Protein AF-A0A075G8W0-F1 (afdb_monomer_lite)

Sequence (77 aa):
MNVKEKNLKKLLTEITSLKRPTVSPLSEKGWYGVNTVIPKSEFHKLVPKLRKLAQGLVVHEPRQILELEEIKRDEEN

Organism: NCBI:txid1456002

InterPro domains:
  IPR011322 Nitrogen regulatory PII-like, alpha/beta [SSF54913] (1-63)
  IPR013115 Histidine biosynthesis HisG, C-terminal [PF08029] (1-59)
  IPR013115 Histidine biosynthesis HisG, C-terminal [TIGR03455] (1-65)
  IPR015867 Nitrogen regulatory protein PII/ATP phosphoribosyltransferase, C-terminal [G3DSA:3.30.70.120] (1-66)

Radius of gyration: 14.98 Å; chains: 1; bounding box: 45×25×31 Å

Structure (mmCIF, N/CA/C/O backbone):
data_AF-A0A075G8W0-F1
#
_entry.id   AF-A0A075G8W0-F1
#
loop_
_atom_site.group_PDB
_atom_site.id
_atom_site.type_symbol
_atom_site.label_atom_id
_atom_site.label_alt_id
_atom_site.label_comp_id
_atom_site.label_asym_id
_atom_site.label_entity_id
_atom_site.label_seq_id
_atom_site.pdbx_PDB_ins_code
_atom_site.Cartn_x
_atom_site.Cartn_y
_atom_site.Cartn_z
_atom_site.occupancy
_atom_site.B_iso_or_equiv
_atom_site.auth_seq_id
_atom_site.auth_comp_id
_atom_site.auth_asym_id
_atom_site.auth_atom_id
_atom_site.pdbx_PDB_model_num
ATOM 1 N N . MET A 1 1 ? -2.269 4.381 -1.690 1.00 95.00 1 MET A N 1
ATOM 2 C CA . MET A 1 1 ? -3.597 4.099 -1.090 1.00 95.00 1 MET A CA 1
ATOM 3 C C . MET A 1 1 ? -3.556 4.430 0.392 1.00 95.00 1 MET A C 1
ATOM 5 O O . MET A 1 1 ? -2.484 4.333 0.976 1.00 95.00 1 MET A O 1
ATOM 9 N N . ASN A 1 2 ? -4.689 4.776 0.998 1.00 97.56 2 ASN A N 1
ATOM 10 C CA . ASN A 1 2 ? -4.779 5.174 2.406 1.00 97.56 2 ASN A CA 1
ATOM 11 C C . ASN A 1 2 ? -5.444 4.074 3.237 1.00 97.56 2 ASN A C 1
ATOM 13 O O . ASN A 1 2 ? -6.402 3.442 2.792 1.00 97.56 2 ASN A O 1
ATOM 17 N N . VAL A 1 3 ? -4.937 3.825 4.441 1.00 97.25 3 VAL A N 1
ATOM 18 C CA . VAL A 1 3 ? -5.279 2.643 5.240 1.00 97.25 3 VAL A CA 1
ATOM 19 C C . VAL A 1 3 ? -5.372 3.034 6.709 1.00 97.25 3 VAL A C 1
ATOM 21 O O . VAL A 1 3 ? -4.470 3.681 7.235 1.00 97.25 3 VAL A O 1
ATOM 24 N N . LYS A 1 4 ? -6.445 2.620 7.390 1.00 97.81 4 LYS A N 1
ATOM 25 C CA . LYS A 1 4 ? -6.540 2.752 8.852 1.00 97.81 4 LYS A CA 1
ATOM 26 C C . LYS A 1 4 ? -5.563 1.793 9.522 1.00 97.81 4 LYS A C 1
ATOM 28 O O . LYS A 1 4 ? -5.465 0.641 9.105 1.00 97.81 4 LYS A O 1
ATOM 33 N N . GLU A 1 5 ? -4.944 2.212 10.615 1.00 97.38 5 GLU A N 1
ATOM 34 C CA . GLU A 1 5 ? -3.973 1.428 11.390 1.00 97.38 5 GLU A CA 1
ATOM 35 C C . GLU A 1 5 ? -4.454 -0.002 11.683 1.00 97.38 5 GLU A C 1
ATOM 37 O O . GLU A 1 5 ? -3.756 -0.974 11.399 1.00 97.38 5 GLU A O 1
ATOM 42 N N . LYS A 1 6 ? -5.715 -0.153 12.114 1.00 97.25 6 LYS A N 1
ATOM 43 C CA . LYS A 1 6 ? -6.339 -1.460 12.392 1.00 97.25 6 LYS A CA 1
ATOM 44 C C . LYS A 1 6 ? -6.356 -2.435 11.204 1.00 97.25 6 LYS A C 1
ATOM 46 O O . LYS A 1 6 ? -6.422 -3.644 11.402 1.00 97.25 6 LYS A O 1
ATOM 51 N N . ASN A 1 7 ? -6.326 -1.922 9.973 1.00 96.62 7 ASN A N 1
ATOM 52 C CA . ASN A 1 7 ? -6.344 -2.717 8.745 1.00 96.62 7 ASN A CA 1
ATOM 53 C C . ASN A 1 7 ? -4.938 -2.952 8.180 1.00 96.62 7 ASN A C 1
ATOM 55 O O . ASN A 1 7 ? -4.786 -3.804 7.305 1.00 96.62 7 ASN A O 1
ATOM 59 N N . LEU A 1 8 ? -3.923 -2.222 8.657 1.00 94.19 8 LEU A N 1
ATOM 60 C CA . LEU A 1 8 ? -2.588 -2.195 8.062 1.00 94.19 8 LEU A CA 1
ATOM 61 C C . LEU A 1 8 ? -1.950 -3.584 8.037 1.00 94.19 8 LEU A C 1
ATOM 63 O O . LEU A 1 8 ? -1.544 -4.048 6.978 1.00 94.19 8 LEU A O 1
ATOM 67 N N . LYS A 1 9 ? -1.943 -4.295 9.171 1.00 92.56 9 LYS A N 1
ATOM 68 C CA . LYS A 1 9 ? -1.360 -5.644 9.251 1.00 92.56 9 LYS A CA 1
ATOM 69 C C . LYS A 1 9 ? -2.011 -6.607 8.256 1.00 92.56 9 LYS A C 1
ATOM 71 O O . LYS A 1 9 ? -1.310 -7.293 7.523 1.00 92.56 9 LYS A O 1
ATOM 76 N N . LYS A 1 10 ? -3.348 -6.614 8.194 1.00 93.50 10 LYS A N 1
ATOM 77 C CA . LYS A 1 10 ? -4.105 -7.472 7.273 1.00 93.50 10 LYS A CA 1
ATOM 78 C C . LYS A 1 10 ? -3.816 -7.124 5.814 1.00 93.50 10 LYS A C 1
ATOM 80 O O . LYS A 1 10 ? -3.616 -8.024 5.010 1.00 93.50 10 LYS A O 1
ATOM 85 N N . LEU A 1 11 ? -3.767 -5.835 5.483 1.00 92.12 11 LEU A N 1
ATOM 86 C CA . LEU A 1 11 ? -3.424 -5.382 4.139 1.00 92.12 11 LEU A CA 1
ATOM 87 C C . LEU A 1 11 ? -2.030 -5.865 3.730 1.00 92.12 11 LEU A C 1
ATOM 89 O O . LEU A 1 11 ? -1.890 -6.439 2.657 1.00 92.12 11 LEU A O 1
ATOM 93 N N . LEU A 1 12 ? -1.027 -5.667 4.591 1.00 89.88 12 LEU A N 1
ATOM 94 C CA . LEU A 1 12 ? 0.360 -6.054 4.322 1.00 89.88 12 LEU A CA 1
ATOM 95 C C . LEU A 1 12 ? 0.507 -7.564 4.080 1.00 89.88 12 LEU A C 1
ATOM 97 O O . LEU A 1 12 ? 1.306 -7.965 3.242 1.00 89.88 12 LEU A O 1
ATOM 101 N N . THR A 1 13 ? -0.287 -8.400 4.756 1.00 88.62 13 THR A N 1
ATOM 102 C CA . THR A 1 13 ? -0.317 -9.852 4.512 1.00 88.62 13 THR A CA 1
ATOM 103 C C . THR A 1 13 ? -0.950 -10.215 3.162 1.00 88.62 13 THR A C 1
ATOM 105 O O . THR A 1 13 ? -0.519 -11.165 2.515 1.00 88.62 13 THR A O 1
ATOM 108 N N . GLU A 1 14 ? -1.957 -9.467 2.712 1.00 86.12 14 GLU A N 1
ATOM 109 C CA . GLU A 1 14 ? -2.685 -9.745 1.463 1.00 86.12 14 GLU A CA 1
ATOM 110 C C . GLU A 1 14 ? -1.941 -9.268 0.205 1.00 86.12 14 GLU A C 1
ATOM 112 O O . GLU A 1 14 ? -2.206 -9.780 -0.880 1.00 86.12 14 GLU A O 1
ATOM 117 N N . ILE A 1 15 ? -1.026 -8.300 0.336 1.00 82.12 15 ILE A N 1
ATOM 118 C CA . ILE A 1 15 ? -0.230 -7.729 -0.772 1.00 82.12 15 ILE A CA 1
ATOM 119 C C . ILE A 1 15 ? 1.182 -8.337 -0.878 1.00 82.12 15 ILE A C 1
ATOM 121 O O . ILE A 1 15 ? 2.074 -7.743 -1.474 1.00 82.12 15 ILE A O 1
ATOM 125 N N . THR A 1 16 ? 1.394 -9.507 -0.274 1.00 62.56 16 THR A N 1
ATOM 126 C CA . THR A 1 16 ? 2.694 -10.170 -0.047 1.00 62.56 16 THR A CA 1
ATOM 127 C C . THR A 1 16 ? 3.514 -10.510 -1.295 1.00 62.56 16 THR A C 1
ATOM 129 O O . THR A 1 16 ? 4.668 -10.903 -1.151 1.00 62.56 16 THR A O 1
ATOM 132 N N . SER A 1 17 ? 2.977 -10.361 -2.504 1.00 55.50 17 SER A N 1
ATOM 133 C CA . SER A 1 17 ? 3.629 -10.791 -3.746 1.00 55.50 17 SER A CA 1
ATOM 134 C C . SER A 1 17 ? 4.773 -9.885 -4.223 1.00 55.50 17 SER A C 1
ATOM 136 O O . SER A 1 17 ? 5.354 -10.153 -5.274 1.00 55.50 17 SER A O 1
ATOM 138 N N . LEU A 1 18 ? 5.082 -8.782 -3.523 1.00 55.09 18 LEU A N 1
ATOM 139 C CA . LEU A 1 18 ? 5.824 -7.661 -4.111 1.00 55.09 18 LEU A CA 1
ATOM 140 C C . LEU A 1 18 ? 6.844 -7.020 -3.185 1.00 55.09 18 LEU A C 1
ATOM 142 O O . LEU A 1 18 ? 6.752 -7.116 -1.961 1.00 55.09 18 LEU A O 1
ATOM 146 N N . LYS A 1 19 ? 7.811 -6.325 -3.802 1.00 65.00 19 LYS A N 1
ATOM 147 C CA . LYS A 1 19 ? 8.830 -5.524 -3.118 1.00 65.00 19 LYS A CA 1
ATOM 148 C C . LYS A 1 19 ? 8.223 -4.749 -1.949 1.00 65.00 19 LYS A C 1
ATOM 150 O O . LYS A 1 19 ? 7.146 -4.163 -2.075 1.00 65.00 19 LYS A O 1
ATOM 155 N N . ARG A 1 20 ? 8.938 -4.780 -0.817 1.00 75.50 20 ARG A N 1
ATOM 156 C CA . ARG A 1 20 ? 8.499 -4.271 0.492 1.00 75.50 20 ARG A CA 1
ATOM 157 C C . ARG A 1 20 ? 7.739 -2.944 0.322 1.00 75.50 20 ARG A C 1
ATOM 159 O O . ARG A 1 20 ? 8.349 -1.971 -0.120 1.00 75.50 20 ARG A O 1
ATOM 166 N N . PRO A 1 21 ? 6.433 -2.894 0.634 1.00 89.88 21 PRO A N 1
ATOM 167 C CA . PRO A 1 21 ? 5.629 -1.700 0.414 1.00 89.88 21 PRO A CA 1
ATOM 168 C C . PRO A 1 21 ? 6.176 -0.535 1.240 1.00 89.88 21 PRO A C 1
ATOM 170 O O . PRO A 1 21 ? 6.566 -0.708 2.397 1.00 89.88 21 PRO A O 1
ATOM 173 N N . THR A 1 22 ? 6.160 0.667 0.671 1.00 92.06 22 THR A N 1
ATOM 174 C CA . THR A 1 22 ? 6.418 1.886 1.438 1.00 92.06 22 THR A CA 1
ATOM 175 C C . THR A 1 22 ? 5.206 2.164 2.312 1.00 92.06 22 THR A C 1
ATOM 177 O O . THR A 1 22 ? 4.082 2.250 1.812 1.00 92.06 22 THR A O 1
ATOM 180 N N . VAL A 1 23 ? 5.435 2.308 3.614 1.00 94.94 23 VAL A N 1
ATOM 181 C CA . VAL A 1 23 ? 4.404 2.639 4.599 1.00 94.94 23 VAL A CA 1
ATOM 182 C C . VAL A 1 23 ? 4.802 3.938 5.282 1.00 94.94 23 VAL A C 1
ATOM 184 O O . VAL A 1 23 ? 5.892 4.035 5.843 1.00 94.94 23 VAL A O 1
ATOM 187 N N . SER A 1 24 ? 3.925 4.936 5.238 1.00 96.56 24 SER A N 1
ATOM 188 C CA . SER A 1 24 ? 4.181 6.258 5.814 1.00 96.56 24 SER A CA 1
ATOM 189 C C . SER A 1 24 ? 2.976 6.732 6.626 1.00 96.56 24 SER A C 1
ATOM 191 O O . SER A 1 24 ? 1.846 6.562 6.164 1.00 96.56 24 SER A O 1
ATOM 193 N N . PRO A 1 25 ? 3.169 7.311 7.824 1.00 97.38 25 PRO A N 1
ATOM 194 C CA . PRO A 1 25 ? 2.070 7.908 8.577 1.00 97.38 25 PRO A CA 1
ATOM 195 C C . PRO A 1 25 ? 1.490 9.103 7.808 1.00 97.38 25 PRO A C 1
ATOM 197 O O . PRO A 1 25 ? 2.227 9.845 7.158 1.00 97.38 25 PRO A O 1
ATOM 200 N N . LEU A 1 26 ? 0.170 9.279 7.866 1.00 97.25 26 LEU A N 1
ATOM 201 C CA . LEU A 1 26 ? -0.512 10.447 7.301 1.00 97.25 26 LEU A CA 1
ATOM 202 C C . LEU A 1 26 ? -0.718 11.530 8.367 1.00 97.25 26 LEU A C 1
ATOM 204 O O . LEU A 1 26 ? -0.489 11.310 9.555 1.00 97.25 26 LEU A O 1
ATOM 208 N N . SER A 1 27 ? -1.162 12.709 7.928 1.00 96.88 27 SER A N 1
ATOM 209 C CA . SER A 1 27 ? -1.479 13.838 8.812 1.00 96.88 27 SER A CA 1
ATOM 210 C C . SER A 1 27 ? -2.576 13.501 9.825 1.00 96.88 27 SER A C 1
ATOM 212 O O . SER A 1 27 ? -2.521 13.942 10.971 1.00 96.88 27 SER A O 1
ATOM 214 N N . GLU A 1 28 ? -3.562 12.700 9.420 1.00 96.62 28 GLU A N 1
ATOM 215 C CA . GLU A 1 28 ? -4.584 12.187 10.324 1.00 96.62 28 GLU A CA 1
ATOM 216 C C . GLU A 1 28 ? -4.036 11.006 11.135 1.00 96.62 28 GLU A C 1
ATOM 218 O O . GLU A 1 28 ? -3.607 9.985 10.590 1.00 96.62 28 GLU A O 1
ATOM 223 N N . LYS A 1 29 ? -4.073 11.131 12.466 1.00 96.94 29 LYS A N 1
ATOM 224 C CA . LYS A 1 29 ? -3.591 10.091 13.379 1.00 96.94 29 LYS A CA 1
ATOM 225 C C . LYS A 1 29 ? -4.341 8.773 13.154 1.00 96.94 29 LYS A C 1
ATOM 227 O O . LYS A 1 29 ? -5.564 8.749 13.038 1.00 96.94 29 LYS A O 1
ATOM 232 N N . GLY A 1 30 ? -3.602 7.664 13.148 1.00 97.12 30 GLY A N 1
ATOM 233 C CA . GLY A 1 30 ? -4.159 6.326 12.924 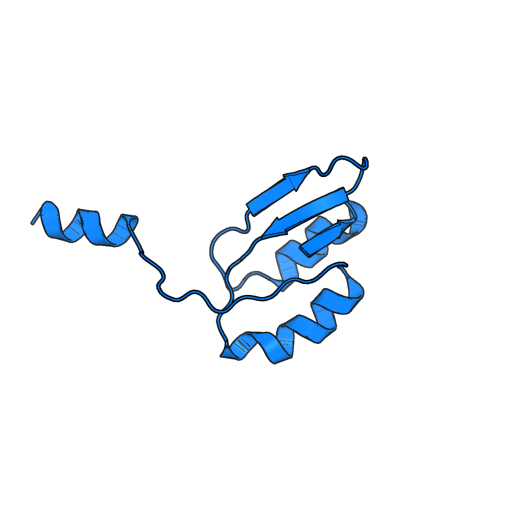1.00 97.12 30 GLY A CA 1
ATOM 234 C C . GLY A 1 30 ? -4.396 5.993 11.447 1.00 97.12 30 GLY A C 1
ATOM 235 O O . GLY A 1 30 ? -5.038 4.982 11.144 1.00 97.12 30 GLY A O 1
ATOM 236 N N . TRP A 1 31 ? -3.877 6.810 10.527 1.00 98.00 31 TRP A N 1
ATOM 237 C CA . TRP A 1 31 ? -3.893 6.545 9.095 1.00 98.00 31 TRP A CA 1
ATOM 238 C C . TRP A 1 31 ? -2.494 6.460 8.501 1.00 98.00 31 TRP A C 1
ATOM 240 O O . TRP A 1 31 ? -1.568 7.165 8.898 1.00 98.00 31 TRP A O 1
ATOM 250 N N . TYR A 1 32 ? -2.379 5.599 7.495 1.00 98.06 32 TYR A N 1
ATOM 251 C CA . TYR A 1 32 ? -1.141 5.314 6.793 1.00 98.06 32 TYR A CA 1
ATOM 252 C C . TYR A 1 32 ? -1.351 5.377 5.286 1.00 98.06 32 TYR A C 1
ATOM 254 O O . TYR A 1 32 ? -2.339 4.863 4.754 1.00 98.06 32 TYR A O 1
ATOM 262 N N . GLY A 1 33 ? -0.392 5.983 4.598 1.00 97.19 33 GLY A N 1
ATOM 263 C CA . GLY A 1 33 ? -0.205 5.854 3.167 1.00 97.19 33 GLY A 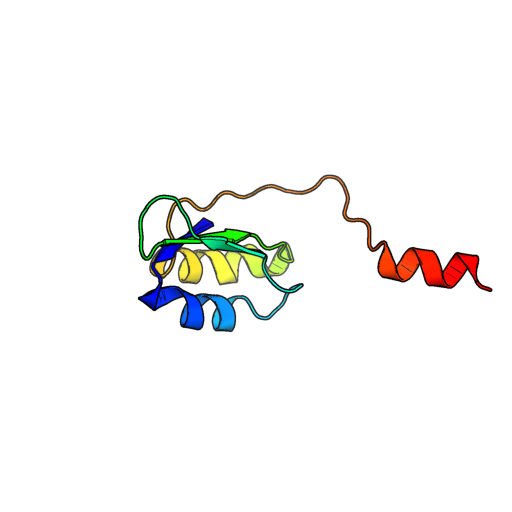CA 1
ATOM 264 C C . GLY A 1 33 ? 0.592 4.588 2.891 1.00 97.19 33 GLY A C 1
ATOM 265 O O . GLY A 1 33 ? 1.655 4.377 3.472 1.00 97.19 33 GLY A O 1
ATOM 266 N N . VAL A 1 34 ? 0.070 3.745 2.008 1.00 94.81 34 VAL A N 1
ATOM 267 C CA . VAL A 1 34 ? 0.754 2.552 1.507 1.00 94.81 34 VAL A CA 1
ATOM 268 C C . VAL A 1 34 ? 0.962 2.707 0.008 1.00 94.81 34 VAL A C 1
ATOM 270 O O . VAL A 1 34 ? 0.002 2.943 -0.739 1.00 94.81 34 VAL A O 1
ATOM 273 N N . ASN A 1 35 ? 2.213 2.573 -0.424 1.00 92.94 35 ASN A N 1
ATOM 274 C CA . ASN A 1 35 ? 2.601 2.549 -1.827 1.00 92.94 35 ASN A CA 1
ATOM 275 C C . ASN A 1 35 ? 3.327 1.239 -2.148 1.00 92.94 35 ASN A C 1
ATOM 277 O O . ASN A 1 35 ? 4.169 0.778 -1.381 1.00 92.94 35 ASN A O 1
ATOM 281 N N . THR A 1 36 ? 2.973 0.622 -3.269 1.00 90.38 36 THR A N 1
ATOM 282 C CA . THR A 1 36 ? 3.550 -0.646 -3.718 1.00 90.38 36 THR A CA 1
ATOM 283 C C . THR A 1 36 ? 3.385 -0.770 -5.229 1.00 90.38 36 THR A C 1
ATOM 285 O O . THR A 1 36 ? 2.477 -0.173 -5.809 1.00 90.38 36 THR A O 1
ATOM 288 N N . VAL A 1 37 ? 4.264 -1.541 -5.859 1.00 88.88 37 VAL A N 1
ATOM 289 C CA . VAL A 1 37 ? 4.198 -1.882 -7.282 1.00 88.88 37 VAL A CA 1
ATOM 290 C C . VAL A 1 37 ? 3.732 -3.318 -7.372 1.00 88.88 37 VAL A C 1
ATOM 292 O O . VAL A 1 37 ? 4.303 -4.147 -6.677 1.00 88.88 37 VAL A O 1
ATOM 295 N N . ILE A 1 38 ? 2.722 -3.600 -8.203 1.00 87.62 38 ILE A N 1
ATOM 296 C CA . ILE A 1 38 ? 2.124 -4.934 -8.347 1.00 87.62 38 ILE A CA 1
ATOM 297 C C . ILE A 1 38 ? 2.267 -5.491 -9.769 1.00 87.62 38 ILE A C 1
ATOM 299 O O . ILE A 1 38 ? 2.288 -4.694 -10.712 1.00 87.62 38 ILE A O 1
ATOM 303 N N . PRO A 1 39 ? 2.290 -6.824 -9.984 1.00 88.56 39 PRO A N 1
ATOM 304 C CA . PRO A 1 39 ? 2.200 -7.380 -11.321 1.00 88.56 39 PRO A CA 1
ATOM 305 C C . PRO A 1 39 ? 0.794 -7.116 -11.859 1.00 88.56 39 PRO A C 1
ATOM 307 O O . PRO A 1 39 ? -0.210 -7.307 -11.163 1.00 88.56 39 PRO A O 1
AT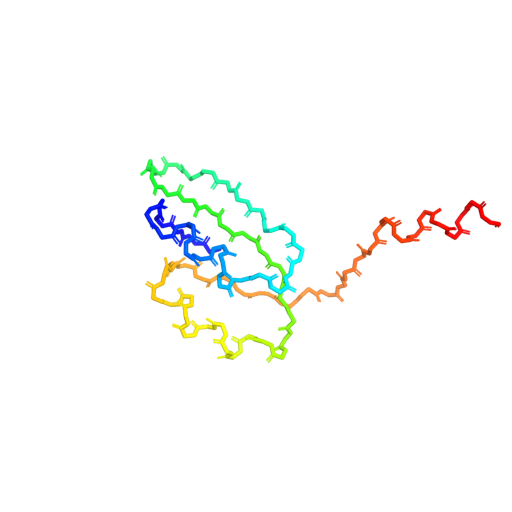OM 310 N N . LYS A 1 40 ? 0.698 -6.726 -13.132 1.00 88.69 40 LYS A N 1
ATOM 311 C CA . LYS A 1 40 ? -0.588 -6.433 -13.786 1.00 88.69 40 LYS A CA 1
ATOM 312 C C . LYS A 1 40 ? -1.557 -7.622 -13.732 1.00 88.69 40 LYS A C 1
ATOM 314 O O . LYS A 1 40 ? -2.759 -7.430 -13.571 1.00 88.69 40 LYS A O 1
ATOM 319 N N . SER A 1 41 ? -1.033 -8.847 -13.787 1.00 90.31 41 SER A N 1
ATOM 320 C CA . SER A 1 41 ? -1.797 -10.099 -13.690 1.00 90.31 41 SER A CA 1
ATOM 321 C C . SER A 1 41 ? -2.502 -10.299 -12.340 1.00 90.31 41 SER A C 1
ATOM 323 O O . SER A 1 41 ? -3.507 -11.010 -12.268 1.00 90.31 41 SER A O 1
ATOM 325 N N . GLU A 1 42 ? -2.021 -9.666 -11.269 1.00 89.06 42 GLU A N 1
ATOM 326 C CA . GLU A 1 42 ? -2.611 -9.773 -9.933 1.00 89.06 42 GLU A CA 1
ATOM 327 C C . GLU A 1 42 ? -3.603 -8.653 -9.616 1.00 89.06 42 GLU A C 1
ATOM 329 O O . GLU A 1 42 ? -4.408 -8.789 -8.691 1.00 89.06 42 GLU A O 1
ATOM 334 N N . PHE A 1 43 ? -3.607 -7.572 -10.403 1.00 89.88 43 PHE A N 1
ATOM 335 C CA . PHE A 1 43 ? -4.432 -6.389 -10.153 1.00 89.88 43 PHE A CA 1
ATOM 336 C C . PHE A 1 43 ? -5.909 -6.735 -9.942 1.00 89.88 43 PHE A C 1
ATOM 338 O O . PHE A 1 43 ? -6.491 -6.394 -8.911 1.00 89.88 43 PHE A O 1
ATOM 345 N N . HIS A 1 44 ? -6.505 -7.494 -10.864 1.00 90.69 44 HIS A N 1
ATOM 346 C CA . HIS A 1 44 ? -7.919 -7.872 -10.787 1.00 90.69 44 HIS A CA 1
ATOM 347 C C . HIS A 1 44 ? -8.252 -8.724 -9.552 1.00 90.69 44 HIS A C 1
ATOM 349 O O . HIS A 1 44 ? -9.367 -8.645 -9.037 1.00 90.69 44 HIS A O 1
ATOM 355 N N . LYS A 1 45 ? -7.288 -9.504 -9.043 1.00 90.12 45 LYS A N 1
ATOM 356 C CA . LYS A 1 45 ? -7.451 -10.328 -7.835 1.00 90.12 45 LYS A CA 1
ATOM 357 C C . LYS A 1 45 ? -7.341 -9.489 -6.560 1.00 90.12 45 LYS A C 1
ATOM 359 O O . LYS A 1 45 ? -8.039 -9.756 -5.581 1.00 90.12 45 LYS A O 1
ATOM 364 N N . LEU A 1 46 ? -6.478 -8.473 -6.567 1.00 90.19 46 LEU A N 1
ATOM 365 C CA . LEU A 1 46 ? -6.202 -7.628 -5.406 1.00 90.19 46 LEU A CA 1
ATOM 366 C C . LEU A 1 46 ? -7.249 -6.531 -5.208 1.00 90.19 46 LEU A C 1
ATOM 368 O O . LEU A 1 46 ? -7.672 -6.305 -4.074 1.00 90.19 46 LEU A O 1
ATOM 372 N N . VAL A 1 47 ? -7.724 -5.881 -6.276 1.00 91.38 47 VAL A N 1
ATOM 373 C CA . VAL A 1 47 ? -8.656 -4.738 -6.185 1.00 91.38 47 VAL A CA 1
ATOM 374 C C . VAL A 1 47 ? -9.866 -5.008 -5.273 1.00 91.38 47 VAL A C 1
ATOM 376 O O . VAL A 1 47 ? -10.130 -4.177 -4.398 1.00 91.38 47 VAL A O 1
ATOM 379 N N . PRO A 1 48 ? -10.583 -6.148 -5.369 1.00 92.94 48 PRO A N 1
ATOM 380 C CA . PRO A 1 48 ? -11.711 -6.430 -4.478 1.00 92.94 48 PRO A CA 1
ATOM 381 C C . PRO A 1 48 ? -11.326 -6.507 -2.995 1.00 92.94 48 PRO A C 1
ATOM 383 O O . PRO A 1 48 ? -12.106 -6.093 -2.136 1.00 92.94 48 PRO A O 1
ATOM 386 N N . LYS A 1 49 ? -10.129 -7.019 -2.678 1.00 91.81 49 LYS A N 1
ATOM 387 C CA . LYS A 1 49 ? -9.608 -7.092 -1.306 1.00 91.81 49 LYS A CA 1
ATOM 388 C C . LYS A 1 49 ? -9.210 -5.706 -0.803 1.00 91.81 49 LYS A C 1
ATOM 390 O O . LYS A 1 49 ? -9.619 -5.308 0.286 1.00 91.81 49 LYS A O 1
ATOM 395 N N . LEU A 1 50 ? -8.487 -4.947 -1.630 1.00 92.31 50 LEU A N 1
ATOM 396 C CA . LEU A 1 50 ? -8.032 -3.591 -1.315 1.00 92.31 50 LEU A CA 1
ATOM 397 C C . LEU A 1 50 ? -9.212 -2.659 -1.022 1.00 92.31 50 LEU A C 1
ATOM 399 O O . LEU A 1 50 ? -9.178 -1.937 -0.030 1.00 92.31 50 LEU A O 1
ATOM 403 N N . ARG A 1 51 ? -10.303 -2.744 -1.796 1.00 92.12 51 ARG A N 1
ATOM 404 C CA . ARG A 1 51 ? -11.526 -1.946 -1.580 1.00 92.12 51 ARG A CA 1
ATOM 405 C C . ARG A 1 51 ? -12.177 -2.143 -0.206 1.00 92.12 51 ARG A C 1
ATOM 407 O O . ARG A 1 51 ? -12.908 -1.266 0.238 1.00 92.12 51 ARG A O 1
ATOM 414 N N . LYS A 1 52 ? -11.944 -3.280 0.460 1.00 94.56 52 LYS A N 1
ATOM 415 C CA . LYS A 1 52 ? -12.474 -3.561 1.808 1.00 94.56 52 LYS A CA 1
ATOM 416 C C . LYS A 1 52 ? -11.565 -3.042 2.925 1.00 94.56 52 LYS A C 1
ATOM 418 O O . LYS A 1 52 ? -12.014 -2.911 4.061 1.00 94.56 52 LYS A O 1
ATOM 423 N N . LEU A 1 53 ? -10.289 -2.802 2.627 1.00 94.75 53 LEU A N 1
ATOM 424 C CA . LEU A 1 53 ? -9.250 -2.528 3.625 1.00 94.75 53 LEU A CA 1
ATOM 425 C C . LEU A 1 53 ? -8.697 -1.101 3.544 1.00 94.75 53 LEU A C 1
ATOM 427 O O . LEU A 1 53 ? -8.256 -0.572 4.566 1.00 94.75 53 LEU A O 1
ATOM 431 N N . ALA A 1 54 ? -8.744 -0.493 2.360 1.00 95.44 54 ALA A N 1
ATOM 432 C CA . ALA A 1 54 ? -8.118 0.777 2.027 1.00 95.44 54 ALA A CA 1
ATOM 433 C C . ALA A 1 54 ? -9.094 1.732 1.318 1.00 95.44 54 ALA A C 1
ATOM 435 O O . ALA A 1 54 ? -10.150 1.336 0.823 1.00 95.44 54 ALA A O 1
ATOM 436 N N . GLN A 1 55 ? -8.713 3.004 1.259 1.00 95.62 55 GLN A N 1
ATOM 437 C CA . GLN A 1 55 ? -9.428 4.090 0.590 1.00 95.62 55 GLN A CA 1
ATOM 438 C C . GLN A 1 55 ? -8.468 4.891 -0.295 1.00 95.62 55 GLN A C 1
ATOM 440 O O . GLN A 1 55 ? -7.251 4.807 -0.126 1.00 95.62 55 GLN A O 1
ATOM 445 N N . GLY A 1 56 ? -9.001 5.655 -1.254 1.00 95.50 56 GLY A N 1
ATOM 446 C CA . GLY A 1 56 ? -8.175 6.485 -2.142 1.00 95.50 56 GLY A CA 1
ATOM 447 C C . GLY A 1 56 ? -7.127 5.666 -2.902 1.00 95.50 56 GLY A C 1
ATOM 448 O O . GLY A 1 56 ? -5.932 5.956 -2.838 1.00 95.50 56 GLY A O 1
ATOM 449 N N . LEU A 1 57 ? -7.550 4.570 -3.543 1.00 94.50 57 LEU A N 1
ATOM 450 C CA . LEU A 1 57 ? -6.662 3.778 -4.389 1.00 94.50 57 LEU A CA 1
ATOM 451 C C . LEU A 1 57 ? -6.305 4.602 -5.629 1.00 94.50 57 LEU A C 1
ATOM 453 O O . LEU A 1 57 ? -7.182 4.965 -6.406 1.00 94.50 57 LEU A O 1
ATOM 457 N N . VAL A 1 58 ? -5.016 4.862 -5.803 1.00 94.56 58 VAL A N 1
ATOM 458 C CA . VAL A 1 58 ? -4.453 5.493 -6.995 1.00 94.56 58 VAL A CA 1
ATOM 459 C C . VAL A 1 58 ? -3.638 4.429 -7.718 1.00 94.56 58 VAL A C 1
ATOM 461 O O . VAL A 1 58 ? -2.900 3.684 -7.071 1.00 94.56 58 VAL A O 1
ATOM 464 N N . VAL A 1 59 ? -3.815 4.326 -9.034 1.00 93.19 59 VAL A N 1
ATOM 465 C CA . VAL A 1 59 ? -3.182 3.304 -9.873 1.00 93.19 59 VAL A CA 1
ATOM 466 C C . VAL A 1 59 ? -2.508 3.993 -11.046 1.00 93.19 59 VAL A C 1
ATOM 468 O O . VAL A 1 59 ? -3.133 4.794 -11.739 1.00 93.19 59 VAL A O 1
ATOM 471 N N . HIS A 1 60 ? -1.246 3.653 -11.272 1.00 92.44 60 HIS A N 1
ATOM 472 C CA . HIS A 1 60 ? -0.463 4.127 -12.402 1.00 92.44 60 HIS A CA 1
ATOM 473 C C . HIS A 1 60 ? 0.291 2.952 -13.018 1.00 92.44 60 HIS A C 1
ATOM 475 O O . HIS A 1 60 ? 0.724 2.048 -12.303 1.00 92.44 60 HIS A O 1
ATOM 481 N N . GLU A 1 61 ? 0.454 2.981 -14.336 1.00 92.31 61 GLU A N 1
ATOM 482 C CA . GLU A 1 61 ? 1.341 2.069 -15.052 1.00 92.31 61 GLU A CA 1
ATOM 483 C C . GLU A 1 61 ? 2.693 2.779 -15.219 1.00 92.31 61 GLU A C 1
ATOM 485 O O . GLU A 1 61 ? 2.749 3.829 -15.867 1.00 92.31 61 GLU A O 1
ATOM 490 N N . PRO A 1 62 ? 3.771 2.298 -14.572 1.00 89.56 62 PRO A N 1
ATOM 491 C CA . PRO A 1 62 ? 5.076 2.929 -14.699 1.00 89.56 62 PRO A CA 1
ATOM 492 C C . PRO A 1 62 ? 5.600 2.739 -16.123 1.00 89.56 62 PRO A C 1
ATOM 494 O O . PRO A 1 62 ? 5.470 1.665 -16.703 1.00 89.56 62 PRO A O 1
ATOM 497 N N . ARG A 1 63 ? 6.246 3.770 -16.676 1.00 92.44 63 ARG A N 1
ATOM 498 C CA . ARG A 1 63 ? 6.894 3.673 -17.994 1.00 92.44 63 ARG A CA 1
ATOM 499 C C . ARG A 1 63 ? 8.054 2.671 -17.991 1.00 92.44 63 ARG A C 1
ATOM 501 O O . ARG A 1 63 ? 8.277 1.997 -18.987 1.00 92.44 63 ARG A O 1
ATOM 508 N N . GLN A 1 64 ? 8.805 2.619 -16.893 1.00 88.56 64 GLN A N 1
ATOM 509 C CA . GLN A 1 64 ? 9.976 1.766 -16.726 1.00 88.56 64 GLN A CA 1
ATOM 510 C C . GLN A 1 64 ? 10.216 1.521 -15.233 1.00 88.56 64 GLN A C 1
ATOM 512 O O . GLN A 1 64 ? 9.992 2.416 -14.418 1.00 88.56 64 GLN A O 1
ATOM 517 N N . ILE A 1 65 ? 10.678 0.319 -14.888 1.00 85.38 65 ILE A N 1
ATOM 518 C CA . ILE A 1 65 ? 11.162 -0.039 -13.550 1.00 85.38 65 ILE A CA 1
ATOM 519 C C . ILE A 1 65 ? 12.637 -0.405 -13.709 1.00 85.38 65 ILE A C 1
ATOM 521 O O . ILE A 1 65 ? 12.981 -1.177 -14.600 1.00 85.38 65 ILE A O 1
ATOM 525 N N . LEU A 1 66 ? 13.497 0.198 -12.889 1.00 85.75 66 LEU A N 1
ATOM 526 C CA . LEU A 1 66 ? 14.934 -0.059 -12.879 1.00 85.75 66 LEU A CA 1
ATOM 527 C C . LEU A 1 66 ? 15.309 -0.784 -11.590 1.00 85.75 66 LEU A C 1
ATOM 529 O O . LEU A 1 66 ? 15.077 -0.273 -10.494 1.00 85.75 66 LEU A O 1
ATOM 533 N N . GLU A 1 67 ? 15.906 -1.957 -11.743 1.00 83.50 67 GLU A N 1
ATOM 534 C CA . GLU A 1 67 ? 16.423 -2.796 -10.665 1.00 83.50 67 GLU A CA 1
ATOM 535 C C . GLU A 1 67 ? 17.892 -2.425 -10.420 1.00 83.50 67 GLU A C 1
ATOM 537 O O . GLU A 1 67 ? 18.817 -3.078 -10.898 1.00 83.50 67 GLU A O 1
ATOM 542 N N . 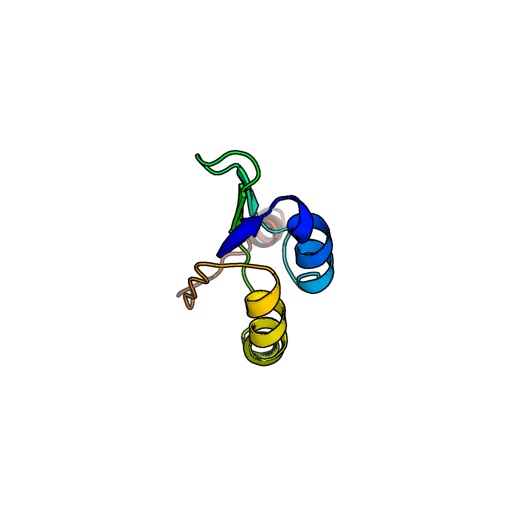LEU A 1 68 ? 18.115 -1.295 -9.741 1.00 81.25 68 LEU A N 1
ATOM 543 C CA . LEU A 1 68 ? 19.459 -0.728 -9.561 1.00 81.25 68 LEU A CA 1
ATOM 544 C C . LEU A 1 68 ? 20.403 -1.664 -8.793 1.00 81.25 68 LEU A C 1
ATOM 546 O O . LEU A 1 68 ? 21.616 -1.609 -8.986 1.00 81.25 68 LEU A O 1
ATOM 550 N N . GLU A 1 69 ? 19.860 -2.520 -7.927 1.00 75.50 69 GLU A N 1
ATOM 551 C CA . GLU A 1 69 ? 20.632 -3.530 -7.206 1.00 75.50 69 GLU A CA 1
ATOM 552 C C . GLU A 1 69 ? 21.192 -4.624 -8.128 1.00 75.50 69 GLU A C 1
ATOM 554 O O . GLU A 1 69 ? 22.246 -5.183 -7.829 1.00 75.50 69 GLU A O 1
ATOM 559 N N . GLU A 1 70 ? 20.520 -4.917 -9.244 1.00 65.69 70 GLU A N 1
ATOM 560 C CA . GLU A 1 70 ? 20.969 -5.906 -10.231 1.00 65.69 70 GLU A CA 1
ATOM 561 C C . GLU A 1 70 ? 22.011 -5.307 -11.184 1.00 65.69 70 GLU A C 1
ATOM 563 O O . GLU A 1 70 ? 22.972 -5.981 -11.536 1.00 65.69 70 GLU A O 1
ATOM 568 N N . ILE A 1 71 ? 21.894 -4.014 -11.507 1.00 66.06 71 ILE A N 1
ATOM 569 C CA . ILE A 1 71 ? 22.810 -3.304 -12.421 1.00 66.06 71 ILE A CA 1
ATOM 570 C C . ILE A 1 71 ? 24.252 -3.265 -11.887 1.00 66.06 71 ILE A C 1
ATOM 572 O O . ILE A 1 71 ? 25.197 -3.417 -12.654 1.00 66.06 71 ILE A O 1
ATOM 576 N N . LYS A 1 72 ? 24.447 -3.123 -10.570 1.00 57.50 72 LYS A N 1
AT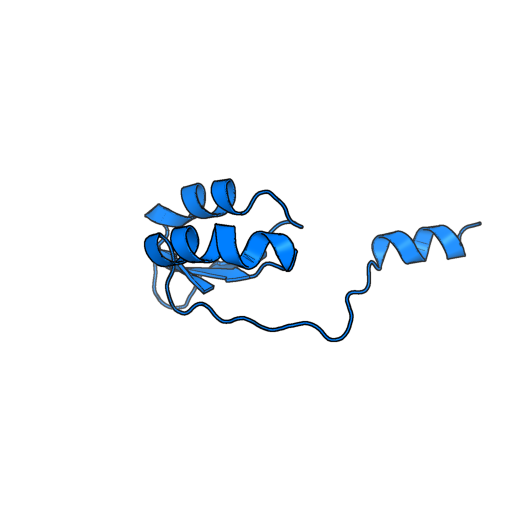OM 577 C CA . LYS A 1 72 ? 25.796 -3.093 -9.971 1.00 57.50 72 LYS A CA 1
ATOM 578 C C . LYS A 1 72 ? 26.575 -4.402 -10.119 1.00 57.50 72 LYS A C 1
ATOM 580 O O . LYS A 1 72 ? 27.798 -4.374 -10.090 1.00 57.50 72 LYS A O 1
ATOM 585 N N . ARG A 1 73 ? 25.893 -5.543 -10.262 1.00 57.25 73 ARG A N 1
ATOM 586 C CA . ARG A 1 73 ? 26.558 -6.849 -10.403 1.00 57.25 73 ARG A CA 1
ATOM 587 C C . ARG A 1 73 ? 27.267 -7.021 -11.744 1.00 57.25 73 ARG A C 1
ATOM 589 O O . ARG A 1 73 ? 28.190 -7.825 -11.813 1.00 57.25 73 ARG A O 1
ATOM 596 N N . ASP A 1 74 ? 26.858 -6.280 -12.769 1.00 56.66 74 ASP A N 1
ATOM 597 C CA . ASP A 1 74 ? 27.456 -6.361 -14.103 1.00 56.66 74 ASP A CA 1
ATOM 598 C C . ASP A 1 74 ? 28.651 -5.404 -14.271 1.00 56.66 74 ASP A C 1
ATOM 600 O O . ASP A 1 74 ? 29.483 -5.627 -15.142 1.00 56.66 74 ASP A O 1
ATOM 604 N N . GLU A 1 75 ? 28.778 -4.371 -13.426 1.00 58.47 75 GLU A N 1
ATOM 605 C CA . GLU A 1 75 ? 29.921 -3.436 -13.435 1.00 58.47 75 GLU A CA 1
ATOM 606 C C . GLU A 1 75 ? 31.1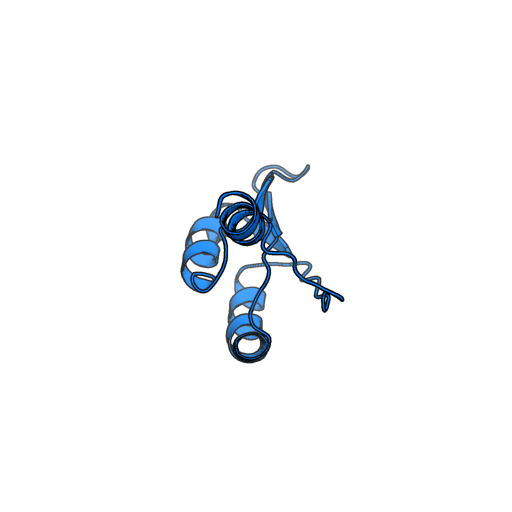50 -3.965 -12.669 1.00 58.47 75 GLU A C 1
ATOM 608 O O . GLU A 1 75 ? 32.254 -3.451 -12.845 1.00 58.47 75 GLU A O 1
ATOM 613 N N . GLU A 1 76 ? 30.974 -4.983 -11.821 1.00 56.47 76 GLU A N 1
ATOM 614 C CA . GLU A 1 76 ? 32.040 -5.593 -11.008 1.00 56.47 76 GLU A CA 1
ATOM 615 C C . GLU A 1 76 ? 32.615 -6.900 -11.606 1.00 56.47 76 GLU A C 1
ATOM 617 O O . GLU A 1 76 ? 33.448 -7.535 -10.956 1.00 56.47 76 GLU A O 1
ATOM 622 N N . ASN A 1 77 ? 32.209 -7.298 -12.825 1.00 49.03 77 ASN A N 1
ATOM 623 C CA . ASN A 1 77 ? 32.706 -8.493 -13.537 1.00 49.03 77 ASN A CA 1
ATOM 624 C C . ASN A 1 77 ? 33.589 -8.161 -14.746 1.00 49.03 77 ASN A C 1
ATOM 626 O O . ASN A 1 77 ? 33.203 -7.286 -15.551 1.00 49.03 77 ASN A O 1
#

Secondary structure (DSSP, 8-state):
-EEEHHHHHHHHHHTTTSS--EEEE-SSTTEEEEE----HHHHHHHHHHHHHHEES------S----HHHHHHHH--

Foldseek 3Di:
DKFFLVLVVVLCVLQVPFDRWDWADDPDPRMIDTHTDDDPVCCVVCVVVCVVTGPDDDDDDDPDDDPVVVVVVVVVD

pLDDT: mean 86.82, std 13.03, range [49.03, 98.06]